Protein AF-A0A7S3U7L5-F1 (afdb_monomer_lite)

Organism: NCBI:txid141414

Radius of gyration: 17.37 Å; chains: 1; bounding box: 39×38×43 Å

InterPro domains:
  IPR023393 START-like domain superfamily [G3DSA:3.30.530.20] (20-126)

Secondary structure (DSSP, 8-state):
-------EEEETTEEEEEEEEETTEEEEEEEETT-S-EEEEEEE----SS-HHHHHHHHH-HHHHHHH-TTT-SEEEEEEEEEE-TTT--EEEEEEEEE---TTS--EEEEEEEEEEEPTTS-EE-

Structure (mmCIF, N/CA/C/O backbone):
data_AF-A0A7S3U7L5-F1
#
_entry.id   AF-A0A7S3U7L5-F1
#
loop_
_atom_site.group_PDB
_atom_site.id
_atom_site.type_symbol
_atom_site.label_atom_id
_atom_site.label_alt_id
_atom_site.label_comp_id
_atom_site.label_asym_id
_atom_site.label_entity_id
_atom_site.label_seq_id
_atom_site.pdbx_PDB_ins_code
_atom_site.Cartn_x
_atom_site.Cartn_y
_atom_site.Cartn_z
_atom_site.occupancy
_atom_site.B_iso_or_equiv
_atom_site.auth_seq_id
_atom_site.auth_comp_id
_atom_site.auth_asym_id
_atom_site.auth_atom_id
_atom_site.pdbx_PDB_model_num
ATOM 1 N N . ASP A 1 1 ? 3.220 23.838 -16.074 1.00 45.16 1 ASP A N 1
ATOM 2 C CA . ASP A 1 1 ? 4.015 23.638 -14.846 1.00 45.16 1 ASP A CA 1
ATOM 3 C C . ASP A 1 1 ? 5.040 22.539 -15.055 1.00 45.16 1 ASP A C 1
ATOM 5 O O . ASP A 1 1 ? 4.674 21.422 -15.397 1.00 45.16 1 ASP A O 1
ATOM 9 N N . SER A 1 2 ? 6.329 22.883 -15.007 1.00 41.38 2 SER A N 1
ATOM 10 C CA . SER A 1 2 ? 7.415 21.982 -15.405 1.00 41.38 2 SER A CA 1
ATOM 11 C C . SER A 1 2 ? 7.734 20.966 -14.308 1.00 41.38 2 SER A C 1
ATOM 13 O O . SER A 1 2 ? 8.201 21.338 -13.231 1.00 41.38 2 SER A O 1
ATOM 15 N N . VAL A 1 3 ? 7.542 19.683 -14.606 1.00 50.78 3 VAL A N 1
ATOM 16 C CA . VAL A 1 3 ? 8.045 18.562 -13.805 1.00 50.78 3 VAL A CA 1
ATOM 17 C C . VAL A 1 3 ? 9.554 18.457 -14.054 1.00 50.78 3 VAL A C 1
ATOM 19 O O . VAL A 1 3 ? 9.968 17.950 -15.090 1.00 50.78 3 VAL A O 1
ATOM 22 N N . ARG A 1 4 ? 10.388 18.992 -13.154 1.00 49.53 4 ARG A N 1
ATOM 23 C CA . ARG A 1 4 ? 11.841 18.733 -13.150 1.00 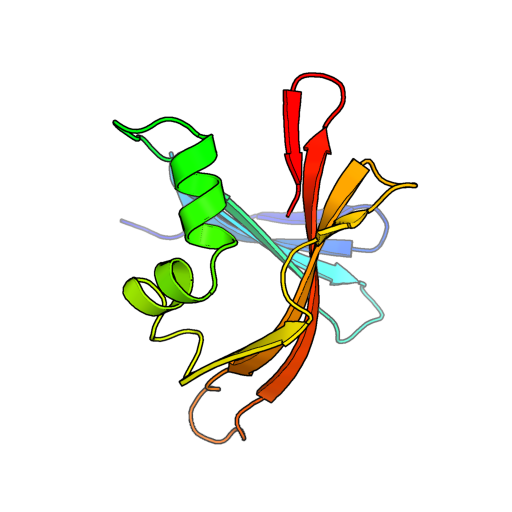49.53 4 ARG A CA 1
ATOM 24 C C . ARG A 1 4 ? 12.185 17.802 -11.993 1.00 49.53 4 ARG A C 1
ATOM 26 O O . ARG A 1 4 ? 12.257 18.236 -10.845 1.00 49.53 4 ARG A O 1
ATOM 33 N N . GLY A 1 5 ? 12.379 16.527 -12.312 1.00 55.28 5 GLY A N 1
ATOM 34 C CA . GLY A 1 5 ? 12.956 15.518 -11.429 1.00 55.28 5 GLY A CA 1
ATOM 35 C C . GLY A 1 5 ? 14.426 15.298 -11.782 1.00 55.28 5 GLY A C 1
ATOM 36 O O . GLY A 1 5 ? 14.754 14.307 -12.419 1.00 55.28 5 GLY A O 1
ATOM 37 N N . ASP A 1 6 ? 15.300 16.243 -11.418 1.00 59.50 6 ASP A N 1
ATOM 38 C CA . ASP A 1 6 ? 16.709 16.235 -11.870 1.00 59.50 6 ASP A CA 1
ATOM 39 C C . ASP A 1 6 ? 17.723 15.950 -10.744 1.00 59.50 6 ASP A C 1
ATOM 41 O O . ASP A 1 6 ? 18.932 16.014 -10.960 1.00 59.50 6 ASP A O 1
ATOM 45 N N . ALA A 1 7 ? 17.267 15.646 -9.525 1.00 77.06 7 ALA A N 1
ATOM 46 C CA . ALA A 1 7 ? 18.163 15.324 -8.415 1.00 77.06 7 ALA A CA 1
ATOM 47 C C . ALA A 1 7 ? 18.321 13.804 -8.277 1.00 77.06 7 ALA A C 1
ATOM 49 O O . ALA A 1 7 ? 17.420 13.117 -7.788 1.00 77.06 7 ALA A O 1
ATOM 50 N N . GLU A 1 8 ? 19.477 13.303 -8.708 1.00 85.38 8 GLU A N 1
ATOM 51 C CA . GLU A 1 8 ? 19.957 11.949 -8.436 1.00 85.38 8 GLU A CA 1
ATOM 52 C C . GLU A 1 8 ? 20.925 11.979 -7.247 1.00 85.38 8 GLU A C 1
ATOM 54 O O . GLU A 1 8 ? 21.776 12.865 -7.142 1.00 85.38 8 GLU A O 1
ATOM 59 N N . SER A 1 9 ? 20.800 11.016 -6.339 1.00 90.44 9 SER A N 1
ATOM 60 C CA . SER A 1 9 ? 21.728 10.842 -5.224 1.00 90.44 9 SER A CA 1
ATOM 61 C C . SER A 1 9 ? 21.960 9.363 -4.928 1.00 90.44 9 SER A C 1
ATOM 63 O O . SER A 1 9 ? 21.229 8.491 -5.392 1.00 90.44 9 SER A O 1
ATOM 65 N N . THR A 1 10 ? 23.017 9.058 -4.177 1.00 90.50 10 THR A N 1
ATOM 66 C CA . THR A 1 10 ? 23.304 7.696 -3.712 1.00 90.50 10 THR A CA 1
ATOM 67 C C . THR A 1 10 ? 23.358 7.682 -2.192 1.00 90.50 10 THR A C 1
ATOM 69 O O . THR A 1 10 ? 24.093 8.469 -1.596 1.00 90.50 10 THR A O 1
ATOM 72 N N . VAL A 1 11 ? 22.592 6.790 -1.561 1.00 89.81 11 VAL A N 1
ATOM 73 C CA . VAL A 1 11 ? 22.540 6.626 -0.100 1.00 89.81 11 VAL A CA 1
ATOM 74 C C . VAL A 1 11 ? 22.516 5.137 0.226 1.00 89.81 11 VAL A C 1
ATOM 76 O O . VAL A 1 11 ? 21.647 4.417 -0.249 1.00 89.81 11 VAL A O 1
ATOM 79 N N . GLY A 1 12 ? 23.474 4.655 1.023 1.00 88.88 12 GLY A N 1
ATOM 80 C CA . GLY A 1 12 ? 23.472 3.268 1.512 1.00 88.88 12 GLY A CA 1
ATOM 81 C C . GLY A 1 12 ? 23.454 2.190 0.416 1.00 88.88 12 GLY A C 1
ATOM 82 O O . GLY A 1 12 ? 22.827 1.156 0.602 1.00 88.88 12 GLY A O 1
ATOM 83 N N . GLY A 1 13 ? 24.088 2.437 -0.738 1.00 91.56 13 GLY A N 1
ATOM 84 C CA . GLY A 1 13 ? 24.072 1.510 -1.883 1.00 91.56 13 GLY A CA 1
ATOM 85 C C . GLY A 1 13 ? 22.800 1.569 -2.743 1.00 91.56 13 GLY A C 1
ATOM 86 O O . GLY A 1 13 ? 22.661 0.792 -3.688 1.00 91.56 13 GLY A O 1
ATOM 87 N N . LEU A 1 14 ? 21.887 2.498 -2.446 1.00 92.81 14 LEU A N 1
ATOM 88 C CA . LEU A 1 14 ? 20.707 2.787 -3.252 1.00 92.81 14 LEU A CA 1
ATOM 89 C C . LEU A 1 14 ? 20.952 4.029 -4.108 1.00 92.81 14 LEU A C 1
ATOM 91 O O . LEU A 1 14 ? 21.315 5.086 -3.588 1.00 92.81 14 LEU A O 1
ATOM 95 N N . LYS A 1 15 ? 20.693 3.914 -5.407 1.00 94.56 15 LYS A N 1
ATOM 96 C CA . LYS A 1 15 ? 20.516 5.045 -6.312 1.00 94.56 15 LYS A CA 1
ATOM 97 C C . LYS A 1 15 ? 19.097 5.580 -6.136 1.00 94.56 15 LYS A C 1
ATOM 99 O O . LYS A 1 15 ? 18.130 4.854 -6.365 1.00 94.56 15 LYS A O 1
ATOM 104 N N . ILE A 1 16 ? 18.979 6.833 -5.713 1.00 94.69 16 ILE A N 1
ATOM 105 C CA . ILE A 1 16 ? 17.710 7.515 -5.459 1.00 94.69 16 ILE A CA 1
ATOM 106 C C . ILE A 1 16 ? 17.506 8.582 -6.531 1.00 94.69 16 ILE A C 1
ATOM 108 O O . ILE A 1 16 ? 18.387 9.404 -6.777 1.00 94.69 16 ILE A O 1
ATOM 112 N N . GLN A 1 17 ? 16.328 8.589 -7.146 1.00 94.31 17 GLN A N 1
ATOM 113 C CA . GLN A 1 17 ? 15.937 9.562 -8.159 1.00 94.31 17 GLN A CA 1
ATOM 114 C C . GLN A 1 17 ? 14.605 10.200 -7.770 1.00 94.31 17 GLN A C 1
ATOM 116 O O . GLN A 1 17 ? 13.632 9.501 -7.489 1.00 94.31 17 GLN A O 1
ATOM 121 N N . SER A 1 18 ? 14.543 11.533 -7.762 1.00 93.38 18 SER A N 1
ATOM 122 C CA . SER A 1 18 ? 13.265 12.244 -7.650 1.00 93.38 18 SER A CA 1
ATOM 123 C C . SER A 1 18 ? 12.543 12.203 -8.996 1.00 93.38 18 SER A C 1
ATOM 125 O O . SER A 1 18 ? 13.059 12.709 -9.987 1.00 93.38 18 SER A O 1
ATOM 127 N N . LEU A 1 19 ? 11.357 11.598 -9.027 1.00 93.56 19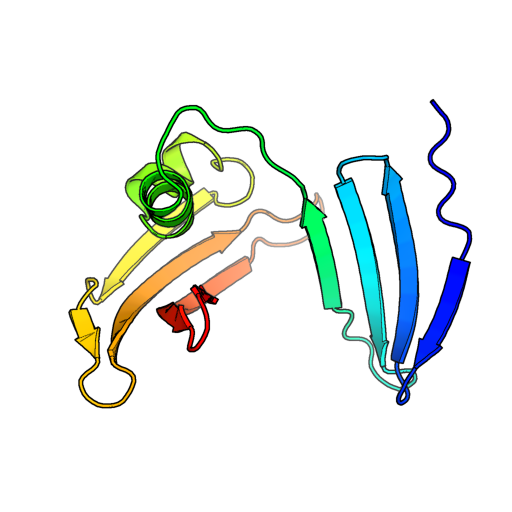 LEU A N 1
ATOM 128 C CA . LEU A 1 19 ? 10.524 11.477 -10.227 1.00 93.56 19 LEU A CA 1
ATOM 129 C C . LEU A 1 19 ? 9.552 12.654 -10.349 1.00 93.56 19 LEU A C 1
ATOM 131 O O . LEU A 1 19 ? 9.341 13.194 -11.432 1.00 93.56 19 LEU A O 1
ATOM 135 N N . VAL A 1 20 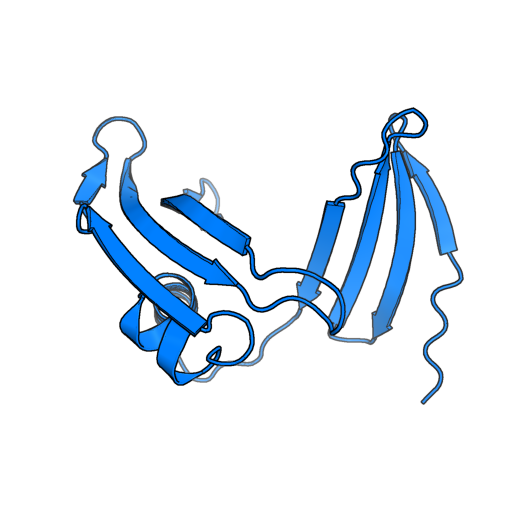? 8.971 13.062 -9.219 1.00 93.50 20 VAL A N 1
ATOM 136 C CA . VAL A 1 20 ? 8.028 14.180 -9.125 1.00 93.50 20 VAL A CA 1
ATOM 137 C C . VAL A 1 20 ? 8.382 15.008 -7.901 1.00 93.50 20 VAL A C 1
ATOM 139 O O . VAL A 1 20 ? 8.630 14.458 -6.829 1.00 93.50 20 VAL A O 1
ATOM 142 N N . ARG A 1 21 ? 8.375 16.335 -8.051 1.00 91.50 21 ARG A N 1
ATOM 143 C CA . ARG A 1 21 ? 8.534 17.264 -6.934 1.00 91.50 21 ARG A CA 1
ATOM 144 C C . ARG A 1 21 ? 7.604 18.457 -7.093 1.00 91.50 21 ARG A C 1
ATOM 146 O O . ARG A 1 21 ? 7.787 19.288 -7.979 1.00 91.50 21 ARG A O 1
ATOM 153 N N . GLN A 1 22 ? 6.596 18.516 -6.238 1.00 90.38 22 GLN A N 1
ATOM 154 C CA . GLN A 1 22 ? 5.599 19.577 -6.154 1.00 90.38 22 GLN A CA 1
ATOM 155 C C . GLN A 1 22 ? 5.395 19.956 -4.680 1.00 90.38 22 GLN A C 1
ATOM 157 O O . GLN A 1 22 ? 5.784 19.213 -3.783 1.00 90.38 22 GLN A O 1
ATOM 162 N N . ALA A 1 23 ? 4.791 21.118 -4.413 1.00 87.69 23 ALA A N 1
ATOM 163 C CA . ALA A 1 23 ? 4.703 21.673 -3.057 1.00 87.69 23 ALA A CA 1
ATOM 164 C C . ALA A 1 23 ? 4.022 20.741 -2.031 1.00 87.69 23 ALA A C 1
ATOM 166 O O . ALA A 1 23 ? 4.423 20.730 -0.874 1.00 87.69 23 ALA A O 1
ATOM 167 N N . ALA A 1 24 ? 3.025 19.957 -2.451 1.00 92.56 24 ALA A N 1
ATOM 168 C CA . ALA A 1 24 ? 2.271 19.047 -1.582 1.00 92.56 24 ALA A CA 1
ATOM 169 C C . ALA A 1 24 ? 2.450 17.561 -1.939 1.00 92.56 24 ALA A C 1
ATOM 171 O O . ALA A 1 24 ? 1.805 16.710 -1.331 1.00 92.56 24 ALA A O 1
ATOM 172 N N . HIS A 1 25 ? 3.276 17.244 -2.939 1.00 94.31 25 HIS A N 1
ATOM 173 C CA . HIS A 1 25 ? 3.424 15.889 -3.455 1.00 94.31 25 HIS A CA 1
ATOM 174 C C . HIS A 1 25 ? 4.829 15.665 -4.001 1.00 94.31 25 HIS A C 1
ATOM 176 O O . HIS A 1 25 ? 5.330 16.452 -4.806 1.00 94.31 25 HIS A O 1
ATOM 182 N N . SER A 1 26 ? 5.463 14.578 -3.586 1.00 95.38 26 SER A N 1
ATOM 183 C CA . SER A 1 26 ? 6.766 14.170 -4.094 1.00 95.38 26 SER A CA 1
ATOM 184 C C . SER A 1 26 ? 6.813 12.661 -4.285 1.00 95.38 26 SER A C 1
ATOM 186 O O . SER A 1 26 ? 6.220 11.908 -3.515 1.00 95.38 26 SER A O 1
ATOM 188 N N . VAL A 1 27 ? 7.519 12.225 -5.327 1.00 96.19 27 VAL A N 1
ATOM 189 C CA . VAL A 1 27 ? 7.724 10.811 -5.650 1.00 96.19 27 VAL A CA 1
ATOM 190 C C . VAL A 1 27 ? 9.199 10.581 -5.915 1.00 96.19 27 VAL A C 1
ATOM 192 O O . VAL A 1 27 ? 9.832 11.328 -6.668 1.00 96.19 27 VAL A O 1
ATOM 195 N N . TRP A 1 28 ? 9.728 9.515 -5.331 1.00 95.62 28 TRP A N 1
ATOM 196 C CA . TRP A 1 28 ? 11.095 9.060 -5.520 1.00 95.62 28 TRP A CA 1
ATOM 197 C C . TRP A 1 28 ? 11.108 7.590 -5.900 1.00 95.62 28 TRP A C 1
ATOM 199 O O . TRP A 1 28 ? 10.307 6.806 -5.394 1.00 95.62 28 TRP A O 1
ATOM 209 N N . SER A 1 29 ? 12.058 7.207 -6.742 1.00 95.75 29 SER A N 1
ATOM 210 C CA . SER A 1 29 ? 12.457 5.813 -6.900 1.00 95.75 29 SER A CA 1
ATOM 211 C C . SER A 1 29 ? 13.786 5.570 -6.201 1.00 95.75 29 SER A C 1
ATOM 213 O O . SER A 1 29 ? 14.684 6.408 -6.274 1.00 95.75 29 SER A O 1
ATOM 215 N N . ALA A 1 30 ? 13.927 4.414 -5.565 1.00 95.44 30 ALA A N 1
ATOM 216 C CA . ALA A 1 30 ? 15.182 3.930 -5.010 1.00 95.44 30 ALA A CA 1
ATOM 217 C C . ALA A 1 30 ? 15.494 2.555 -5.603 1.00 95.44 30 ALA A C 1
ATOM 219 O O . ALA A 1 30 ? 14.649 1.666 -5.578 1.00 95.44 30 ALA A O 1
ATOM 220 N N . GLN A 1 31 ? 16.698 2.363 -6.124 1.00 96.44 31 GLN A N 1
ATOM 221 C CA . GLN A 1 31 ? 17.128 1.095 -6.706 1.00 96.44 31 GLN A CA 1
ATOM 222 C C . GLN A 1 31 ? 18.497 0.722 -6.148 1.00 96.44 31 GLN A C 1
ATOM 224 O O . GLN A 1 31 ? 19.411 1.546 -6.148 1.00 96.44 31 GLN A O 1
ATOM 229 N N . ALA A 1 32 ? 18.651 -0.512 -5.670 1.00 93.88 32 ALA A N 1
ATOM 230 C CA . ALA A 1 32 ? 19.974 -1.003 -5.300 1.00 93.88 32 ALA A CA 1
ATOM 231 C C . ALA A 1 32 ? 20.830 -1.163 -6.562 1.00 93.88 32 ALA A C 1
ATOM 233 O O . ALA A 1 32 ? 20.344 -1.682 -7.564 1.00 93.88 32 ALA A O 1
ATOM 234 N N . ILE A 1 33 ? 22.088 -0.719 -6.510 1.00 89.50 33 ILE A N 1
ATOM 235 C CA . ILE A 1 33 ? 22.978 -0.640 -7.687 1.00 89.50 33 ILE A CA 1
ATOM 236 C C . ILE A 1 33 ? 23.096 -1.992 -8.409 1.00 89.50 33 ILE A C 1
ATOM 238 O O . ILE A 1 33 ? 23.087 -2.037 -9.637 1.00 89.50 33 ILE A O 1
ATOM 242 N N . ASP A 1 34 ? 23.103 -3.083 -7.644 1.00 92.62 34 ASP A N 1
ATOM 243 C CA . ASP A 1 34 ? 23.280 -4.444 -8.156 1.00 92.62 34 ASP A CA 1
ATOM 244 C C . ASP A 1 34 ? 21.961 -5.230 -8.269 1.00 92.62 34 ASP A C 1
ATOM 246 O O . ASP A 1 34 ? 21.969 -6.453 -8.410 1.00 92.62 34 ASP A O 1
ATOM 250 N N . SER A 1 35 ? 20.808 -4.554 -8.181 1.00 92.94 35 SER A N 1
ATOM 251 C CA . SER A 1 35 ? 19.490 -5.193 -8.230 1.00 92.94 35 SER A CA 1
ATOM 252 C C . SER A 1 35 ? 18.610 -4.604 -9.329 1.00 92.94 35 SER A C 1
ATOM 254 O O . SER A 1 35 ? 18.487 -3.382 -9.451 1.00 92.94 35 SER A O 1
ATOM 256 N N . PRO A 1 36 ? 17.891 -5.443 -10.094 1.00 90.56 36 PRO A N 1
ATOM 257 C CA . PRO A 1 36 ? 16.871 -4.957 -11.015 1.00 90.56 36 PRO A CA 1
ATOM 258 C C . PRO A 1 36 ? 15.608 -4.463 -10.288 1.00 90.56 36 PRO A C 1
ATOM 260 O O . PRO A 1 36 ? 14.714 -3.915 -10.929 1.00 90.56 36 PRO A O 1
ATOM 263 N N . VAL A 1 37 ? 15.498 -4.673 -8.971 1.00 88.88 37 VAL A N 1
ATOM 264 C CA . VAL A 1 37 ? 14.328 -4.277 -8.182 1.00 88.88 37 VAL A CA 1
ATOM 265 C C . VAL A 1 37 ? 14.445 -2.812 -7.777 1.00 88.88 37 VAL A C 1
ATOM 267 O O . VAL A 1 37 ? 15.370 -2.423 -7.061 1.00 88.88 37 VAL A O 1
ATOM 270 N N . ALA A 1 38 ? 13.467 -2.021 -8.207 1.00 92.25 38 ALA A N 1
ATOM 271 C CA . ALA A 1 38 ? 13.281 -0.647 -7.776 1.00 92.25 38 ALA A CA 1
ATOM 272 C C . ALA A 1 38 ? 12.096 -0.543 -6.809 1.00 92.25 38 ALA A C 1
ATOM 274 O O . ALA A 1 38 ? 11.084 -1.230 -6.948 1.00 92.25 38 ALA A O 1
ATOM 275 N N . PHE A 1 39 ? 12.228 0.362 -5.854 1.00 93.19 39 PHE A N 1
ATOM 276 C CA . PHE A 1 39 ? 11.202 0.761 -4.908 1.00 93.19 39 PHE A CA 1
ATOM 277 C C . PHE A 1 39 ? 10.711 2.151 -5.279 1.00 93.19 39 PHE A C 1
ATOM 279 O O . PHE A 1 39 ? 11.483 2.974 -5.773 1.00 93.19 39 PHE A O 1
ATOM 286 N N . VAL A 1 40 ? 9.442 2.426 -5.005 1.00 94.81 40 VAL A N 1
ATOM 287 C CA . VAL A 1 40 ? 8.862 3.758 -5.160 1.00 94.81 40 VAL A CA 1
ATOM 288 C C . VAL A 1 40 ? 8.366 4.220 -3.801 1.00 94.81 40 VAL A C 1
ATOM 290 O O . VAL A 1 40 ? 7.716 3.469 -3.080 1.00 94.81 40 VAL A O 1
ATOM 293 N N . CYS A 1 41 ? 8.687 5.461 -3.461 1.00 94.69 41 CYS A N 1
ATOM 294 C CA . CYS A 1 41 ? 8.181 6.149 -2.287 1.00 94.69 41 CYS A CA 1
ATOM 295 C C . CYS A 1 41 ? 7.440 7.400 -2.746 1.00 94.69 41 CYS A C 1
ATOM 297 O O . CYS A 1 41 ? 7.916 8.118 -3.629 1.00 94.69 41 CYS A O 1
ATOM 299 N N . SER A 1 42 ? 6.288 7.671 -2.143 1.00 95.56 42 SER A N 1
ATOM 300 C CA . SER A 1 42 ? 5.543 8.904 -2.365 1.00 95.56 42 SER A CA 1
ATOM 301 C C . SER A 1 42 ? 5.199 9.557 -1.040 1.00 95.56 42 SER A C 1
ATOM 303 O O . SER A 1 42 ? 4.704 8.892 -0.133 1.00 95.56 42 SER A O 1
ATOM 305 N N . GLU A 1 43 ? 5.380 10.866 -0.972 1.00 95.56 43 GLU A N 1
ATOM 306 C CA . GLU A 1 43 ? 4.922 11.702 0.129 1.00 95.56 43 GLU A CA 1
ATOM 307 C C . GLU A 1 43 ? 3.849 12.646 -0.403 1.00 95.56 43 GLU A C 1
ATOM 309 O O . GLU A 1 43 ? 4.024 13.269 -1.452 1.00 95.56 43 GLU A O 1
ATOM 314 N N . THR A 1 44 ? 2.717 12.727 0.295 1.00 95.38 44 THR A N 1
ATOM 315 C CA . THR A 1 44 ? 1.613 13.613 -0.080 1.00 95.38 44 THR A CA 1
ATOM 316 C C . THR A 1 44 ? 0.986 14.227 1.159 1.00 95.38 44 THR A C 1
ATOM 318 O O . THR A 1 44 ? 0.632 13.513 2.095 1.00 95.38 44 THR A O 1
ATOM 321 N N . VAL A 1 45 ? 0.798 15.544 1.137 1.00 94.38 45 VAL A N 1
ATOM 322 C CA . VAL A 1 45 ? 0.042 16.263 2.163 1.00 94.38 45 VAL A CA 1
ATOM 323 C C . VAL A 1 45 ? -1.408 16.366 1.712 1.00 94.38 45 VAL A C 1
ATOM 325 O O . VAL A 1 45 ? -1.725 17.060 0.746 1.00 94.38 45 VAL A O 1
ATOM 328 N N . LEU A 1 46 ? -2.295 15.671 2.419 1.00 92.31 46 LEU A N 1
ATOM 329 C CA . LEU A 1 46 ? -3.729 15.690 2.153 1.00 92.31 46 LEU A CA 1
ATOM 330 C C . LEU A 1 46 ? -4.429 16.648 3.116 1.00 92.31 46 LEU A C 1
ATOM 332 O O . LEU A 1 46 ? -4.243 16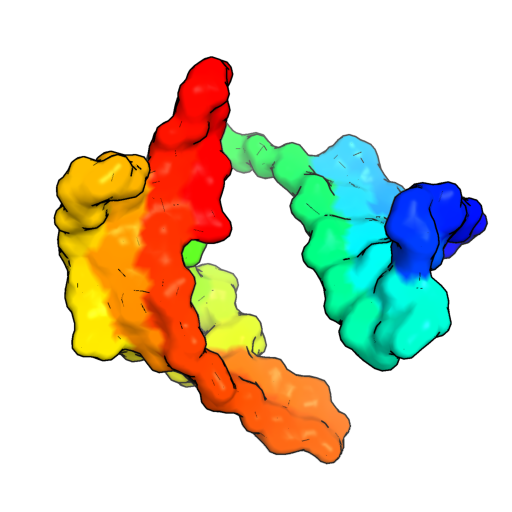.575 4.328 1.00 92.31 46 LEU A O 1
ATOM 336 N N . THR A 1 47 ? -5.269 17.529 2.575 1.00 94.50 47 THR A N 1
ATOM 337 C CA . THR A 1 47 ? -6.230 18.290 3.382 1.00 94.50 47 THR A CA 1
ATOM 338 C C . THR A 1 47 ? -7.525 17.494 3.450 1.00 94.50 47 THR A C 1
ATOM 340 O O . THR A 1 47 ? -8.088 17.148 2.415 1.00 94.50 47 THR A O 1
ATOM 343 N N . THR A 1 48 ? -7.993 17.198 4.659 1.00 94.38 48 THR A N 1
ATOM 344 C CA . THR A 1 48 ? -9.198 16.396 4.895 1.00 94.38 48 THR A CA 1
ATOM 345 C C . THR A 1 48 ? -10.138 17.108 5.862 1.00 94.38 48 THR A C 1
ATOM 347 O O . THR A 1 48 ? -9.690 17.786 6.786 1.00 94.38 48 THR A O 1
ATOM 350 N N . SER A 1 49 ? -11.446 16.955 5.650 1.00 96.94 49 SER A N 1
ATOM 351 C CA . SER A 1 49 ? -12.490 17.383 6.591 1.00 96.94 49 SER A CA 1
ATOM 352 C C . SER A 1 49 ? -12.912 16.275 7.559 1.00 96.94 49 SER A C 1
ATOM 354 O O . SER A 1 49 ? -13.704 16.526 8.464 1.00 96.94 49 SER A O 1
ATOM 356 N N . VAL A 1 50 ? -12.431 15.048 7.346 1.00 96.44 50 VAL A N 1
ATOM 357 C CA . VAL A 1 50 ? -12.702 13.880 8.193 1.00 96.44 50 VAL A CA 1
ATOM 358 C C . VAL A 1 50 ? -11.475 13.525 9.041 1.00 96.44 50 VAL A C 1
ATOM 360 O O . VAL A 1 50 ? -10.356 13.883 8.656 1.00 96.44 50 VAL A O 1
ATOM 363 N N . PRO A 1 51 ? -11.652 12.812 10.170 1.00 95.50 51 PRO A N 1
ATOM 364 C CA . PRO A 1 51 ? -10.537 12.322 10.981 1.00 95.50 51 PRO A CA 1
ATOM 365 C C . PRO A 1 51 ? -9.564 11.439 10.189 1.00 95.50 51 PRO A C 1
ATOM 367 O O . PRO A 1 51 ? -9.942 10.809 9.198 1.00 95.50 51 PRO A O 1
ATOM 370 N N . VAL A 1 52 ? -8.313 11.355 10.651 1.00 93.62 52 VAL A N 1
ATOM 371 C CA . VAL A 1 52 ? -7.263 10.563 9.986 1.00 93.62 52 VAL A CA 1
ATOM 372 C C . VAL A 1 52 ? -7.628 9.079 9.911 1.00 93.62 52 VAL A C 1
ATOM 374 O O . VAL A 1 52 ? -7.344 8.421 8.915 1.00 93.62 52 VAL A O 1
ATOM 377 N N . GLU A 1 53 ? -8.344 8.569 10.909 1.00 94.12 53 GLU A N 1
ATOM 378 C CA . GLU A 1 53 ? -8.826 7.191 10.975 1.00 94.12 53 GLU A CA 1
ATOM 379 C C . GLU A 1 53 ? -9.754 6.853 9.805 1.00 94.12 53 GLU A C 1
ATOM 381 O O . GLU A 1 53 ? -9.688 5.747 9.275 1.00 94.12 53 GLU A O 1
ATOM 386 N N . ALA A 1 54 ? -10.573 7.807 9.350 1.00 95.62 54 ALA A N 1
ATOM 387 C CA . ALA A 1 54 ? -11.441 7.605 8.193 1.00 95.62 54 ALA A CA 1
ATOM 388 C C . ALA A 1 54 ? -10.629 7.501 6.892 1.00 95.62 54 ALA A C 1
ATOM 390 O O . ALA A 1 54 ? -10.935 6.672 6.038 1.00 95.62 54 ALA A O 1
ATOM 391 N N . VAL A 1 55 ? -9.556 8.291 6.760 1.00 95.75 55 VAL A N 1
ATOM 392 C CA . VAL A 1 55 ? -8.634 8.201 5.615 1.00 95.75 55 VAL A CA 1
ATOM 393 C C . VAL A 1 55 ? -7.912 6.853 5.618 1.00 95.75 55 VAL A C 1
ATOM 395 O O . VAL A 1 55 ? -7.835 6.190 4.588 1.00 95.75 55 VAL A O 1
ATOM 398 N N . LEU A 1 56 ? -7.429 6.410 6.779 1.00 95.81 56 LEU A N 1
ATOM 399 C CA . LEU A 1 56 ? -6.773 5.108 6.928 1.00 95.81 56 LEU A CA 1
ATOM 400 C C . LEU A 1 56 ? -7.726 3.958 6.611 1.00 95.81 56 LEU A C 1
ATOM 402 O O . LEU A 1 56 ? -7.351 3.031 5.895 1.00 95.81 56 LEU A O 1
ATOM 406 N N . TRP A 1 57 ? -8.971 4.043 7.083 1.00 95.56 57 TRP A N 1
ATOM 407 C CA . TRP A 1 57 ? -10.000 3.063 6.763 1.00 95.56 57 TRP A CA 1
ATOM 408 C C . TRP A 1 57 ? -10.295 3.016 5.264 1.00 95.56 57 TRP A C 1
ATOM 410 O O . TRP A 1 57 ? -10.402 1.926 4.712 1.00 95.56 57 TRP A O 1
ATOM 420 N N . ALA A 1 58 ? -10.324 4.163 4.580 1.00 95.69 58 ALA A N 1
ATOM 421 C CA . ALA A 1 58 ? -10.520 4.212 3.132 1.00 95.69 58 ALA A CA 1
ATOM 422 C C . ALA A 1 58 ? -9.377 3.555 2.331 1.00 95.69 58 ALA A C 1
ATOM 424 O O . ALA A 1 58 ? -9.582 3.117 1.198 1.00 95.69 58 ALA A O 1
ATOM 425 N N . ILE A 1 59 ? -8.170 3.480 2.904 1.00 94.94 59 ILE A N 1
ATOM 426 C CA . ILE A 1 59 ? -7.011 2.802 2.302 1.00 94.94 59 ILE A CA 1
ATOM 427 C C . ILE A 1 59 ? -7.014 1.303 2.647 1.00 94.94 59 ILE A C 1
ATOM 429 O O . ILE A 1 59 ? -6.686 0.486 1.782 1.00 94.94 59 ILE A O 1
ATOM 433 N N . TYR A 1 60 ? -7.368 0.951 3.889 1.00 95.62 60 TYR A N 1
ATOM 434 C CA . TYR A 1 60 ? -7.335 -0.417 4.417 1.00 95.62 60 TYR A CA 1
ATOM 435 C C . TYR A 1 60 ? -8.553 -1.255 4.011 1.00 95.62 60 TYR A C 1
ATOM 437 O O . TYR A 1 60 ? -8.400 -2.394 3.571 1.00 95.62 60 TYR A O 1
ATOM 445 N N . SER A 1 61 ? -9.769 -0.727 4.141 1.00 94.06 61 SER A N 1
ATOM 446 C CA . SER A 1 61 ? -10.999 -1.458 3.828 1.00 94.06 61 SER A CA 1
ATOM 447 C C . SER A 1 61 ? -11.054 -1.818 2.347 1.00 94.06 61 SER A C 1
ATOM 449 O O . SER A 1 61 ? -10.854 -0.970 1.481 1.00 94.06 61 SER A O 1
ATOM 451 N N . VAL A 1 62 ? -11.346 -3.086 2.052 1.00 92.12 62 VAL A N 1
ATOM 452 C CA . VAL A 1 62 ? -11.458 -3.587 0.674 1.00 92.12 62 VAL A CA 1
ATOM 453 C C . VAL A 1 62 ? -12.563 -2.866 -0.093 1.00 92.12 62 VAL A C 1
ATOM 455 O O . VAL A 1 62 ? -12.359 -2.456 -1.234 1.00 92.12 62 VAL A O 1
ATOM 458 N N . GLU A 1 63 ? -13.722 -2.706 0.543 1.00 92.06 63 GLU A N 1
ATOM 459 C CA . GLU A 1 63 ? -14.890 -2.058 -0.052 1.00 92.06 63 GLU A CA 1
ATOM 460 C C . GLU A 1 63 ? -14.596 -0.592 -0.376 1.00 92.06 63 GLU A C 1
ATOM 462 O O . GLU A 1 63 ? -14.757 -0.159 -1.518 1.00 92.06 63 GLU A O 1
ATOM 467 N N . GLU A 1 64 ? -14.074 0.145 0.606 1.00 94.38 64 GLU A N 1
ATOM 468 C CA . GLU A 1 64 ? -13.730 1.553 0.424 1.00 94.38 64 GLU A CA 1
ATOM 469 C C . GLU A 1 64 ? -12.635 1.713 -0.628 1.00 94.38 64 GLU A C 1
ATOM 471 O O . GLU A 1 64 ? -12.765 2.546 -1.524 1.00 94.38 64 GLU A O 1
ATOM 476 N N . ARG A 1 65 ? -11.586 0.879 -0.592 1.00 93.12 65 ARG A N 1
ATOM 477 C CA . ARG A 1 65 ? -10.480 0.961 -1.548 1.00 93.12 65 ARG A CA 1
ATOM 478 C C . ARG A 1 65 ? -10.952 0.764 -2.984 1.00 93.12 65 ARG A C 1
ATOM 480 O O . ARG A 1 65 ? -10.545 1.520 -3.862 1.00 93.12 65 ARG A O 1
ATOM 487 N N . LEU A 1 66 ? -11.827 -0.210 -3.228 1.00 90.50 66 LEU A N 1
ATOM 488 C CA . LEU A 1 66 ? -12.397 -0.445 -4.557 1.00 90.50 66 LEU A CA 1
ATOM 489 C C . LEU A 1 66 ? -13.293 0.703 -5.033 1.00 90.50 66 LEU A C 1
ATOM 491 O O . LEU A 1 66 ? -13.363 0.949 -6.238 1.00 90.50 66 LEU A O 1
ATOM 495 N N . SER A 1 67 ? -13.956 1.412 -4.115 1.00 92.62 67 SER A N 1
ATOM 496 C CA . SER A 1 67 ? -14.854 2.517 -4.467 1.00 92.62 67 SER A CA 1
ATOM 497 C C . SER A 1 67 ? -14.128 3.689 -5.143 1.00 92.62 67 SER A C 1
ATOM 499 O O . SER A 1 67 ? -14.692 4.317 -6.041 1.00 92.62 67 SER A O 1
ATOM 501 N N . TRP A 1 68 ? -12.868 3.956 -4.768 1.00 92.38 68 TRP A N 1
ATOM 502 C CA . TRP A 1 68 ? -12.088 5.079 -5.303 1.00 92.38 68 TRP A CA 1
ATOM 503 C C . TRP A 1 68 ? -10.859 4.666 -6.131 1.00 92.38 68 TRP A C 1
ATOM 505 O O . TRP A 1 68 ? -10.428 5.440 -6.986 1.00 92.38 68 TRP A O 1
ATOM 515 N N . ASP A 1 69 ? -10.322 3.453 -5.954 1.00 91.81 69 ASP A N 1
ATOM 516 C CA . ASP A 1 69 ? -9.107 2.961 -6.629 1.00 91.81 69 ASP A CA 1
ATOM 517 C C . ASP A 1 69 ? -9.360 1.778 -7.584 1.00 91.81 69 ASP A C 1
ATOM 519 O O . ASP A 1 69 ? -8.570 0.837 -7.697 1.00 91.81 69 ASP A O 1
ATOM 523 N N . GLY A 1 70 ? -10.469 1.821 -8.324 1.00 82.94 70 GLY A N 1
ATOM 524 C CA . GLY A 1 70 ? -10.830 0.763 -9.280 1.00 82.94 70 GLY A CA 1
ATOM 525 C C . GLY A 1 70 ? -9.892 0.628 -10.491 1.00 82.94 70 GLY A C 1
ATOM 526 O O . GLY A 1 70 ? -10.039 -0.298 -11.283 1.00 82.94 70 GLY A O 1
ATOM 527 N N . LYS A 1 71 ? -8.929 1.545 -10.672 1.00 87.62 71 LYS A N 1
ATOM 528 C CA . LYS A 1 71 ? -7.938 1.471 -11.761 1.00 87.62 71 LYS A CA 1
ATOM 529 C C . LYS A 1 71 ? -6.705 0.660 -11.383 1.00 87.62 71 LYS A C 1
ATOM 531 O O . LYS A 1 71 ? -6.120 0.031 -12.260 1.00 87.62 71 LYS A O 1
ATOM 536 N N . SER A 1 72 ? -6.315 0.678 -10.109 1.00 87.19 72 SER A N 1
ATOM 537 C CA . SER A 1 72 ? -5.144 -0.065 -9.632 1.00 87.19 72 SER A CA 1
ATOM 538 C C . SER A 1 72 ? -5.483 -1.521 -9.309 1.00 87.19 72 SER A C 1
ATOM 540 O O . SER A 1 72 ? -4.598 -2.375 -9.308 1.00 87.19 72 SER A O 1
ATOM 542 N N . PHE A 1 73 ? -6.765 -1.821 -9.077 1.00 88.25 73 PHE A N 1
ATOM 543 C CA . PHE A 1 73 ? -7.238 -3.144 -8.684 1.00 88.25 73 PHE A CA 1
ATOM 544 C C . PHE A 1 73 ? -8.474 -3.547 -9.494 1.00 88.25 73 PHE A C 1
ATOM 546 O O . PHE A 1 73 ? -9.547 -2.975 -9.331 1.00 88.25 73 PHE A O 1
ATOM 553 N N . ALA A 1 74 ? -8.338 -4.571 -10.340 1.00 84.81 74 ALA A N 1
ATOM 554 C CA . ALA A 1 74 ? -9.464 -5.174 -11.061 1.00 84.81 74 ALA A CA 1
ATOM 555 C C . ALA A 1 74 ? -10.253 -6.158 -10.187 1.00 84.81 74 ALA A C 1
ATOM 557 O O . ALA A 1 74 ? -11.433 -6.412 -10.415 1.00 84.81 74 ALA A O 1
ATOM 558 N N . THR A 1 75 ? -9.599 -6.756 -9.194 1.00 88.12 75 THR A N 1
ATOM 559 C CA . THR A 1 75 ? -10.234 -7.632 -8.207 1.00 88.12 75 THR A CA 1
A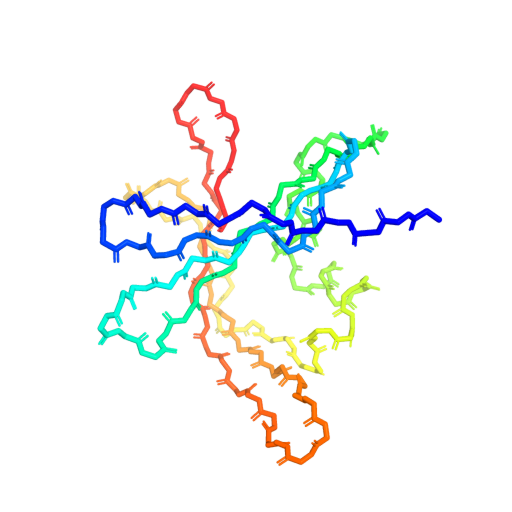TOM 560 C C . THR A 1 75 ? -9.590 -7.386 -6.859 1.00 88.12 75 THR A C 1
ATOM 562 O O . THR A 1 75 ? -8.375 -7.213 -6.779 1.00 88.12 75 THR A O 1
ATOM 565 N N . TYR A 1 76 ? -10.407 -7.383 -5.812 1.00 88.81 76 TYR A N 1
ATOM 566 C CA . TYR A 1 76 ? -9.968 -7.263 -4.430 1.00 88.81 76 TYR A CA 1
ATOM 567 C C . TYR A 1 76 ? -10.918 -8.100 -3.575 1.00 88.81 76 TYR A C 1
ATOM 569 O O . TYR A 1 76 ? -12.123 -7.856 -3.548 1.00 88.81 76 TYR A O 1
ATOM 577 N N . SER A 1 77 ? -10.406 -9.153 -2.949 1.00 93.06 77 SER A N 1
ATOM 578 C CA . SER A 1 77 ? -11.214 -10.143 -2.235 1.00 93.06 77 SER A CA 1
ATOM 579 C C . SER A 1 77 ? -10.567 -10.505 -0.910 1.00 93.06 77 SER A C 1
ATOM 581 O O . SER A 1 77 ? -9.361 -10.726 -0.829 1.00 93.06 77 SER A O 1
ATOM 583 N N . VAL A 1 78 ? -11.385 -10.582 0.134 1.00 96.06 78 VAL A N 1
ATOM 584 C CA . VAL A 1 78 ? -10.939 -10.971 1.473 1.00 96.06 78 VAL A CA 1
ATOM 585 C C . VAL A 1 78 ? -10.787 -12.491 1.521 1.00 96.06 78 VAL A C 1
ATOM 587 O O . VAL A 1 78 ? -11.764 -13.214 1.338 1.00 96.06 78 VAL A O 1
ATOM 590 N N . LEU A 1 79 ? -9.569 -12.973 1.774 1.00 97.44 79 LEU A N 1
ATOM 591 C CA . LEU A 1 79 ? -9.282 -14.391 2.022 1.00 97.44 79 LEU A CA 1
ATOM 592 C C . LEU A 1 79 ? -9.393 -14.732 3.513 1.00 97.44 79 LEU A C 1
ATOM 594 O O . LEU A 1 79 ? -9.864 -15.807 3.876 1.00 97.44 79 LEU A O 1
ATOM 598 N N . ARG A 1 80 ? -8.972 -13.802 4.376 1.00 97.19 80 ARG A N 1
ATOM 599 C CA . ARG A 1 80 ? -9.114 -13.867 5.835 1.00 97.19 80 ARG A CA 1
ATOM 600 C C . ARG A 1 80 ? -9.562 -12.502 6.332 1.00 97.19 80 ARG A C 1
ATOM 602 O O . ARG A 1 80 ? -8.875 -11.519 6.076 1.00 97.19 80 ARG A O 1
ATOM 609 N N . SER A 1 81 ? -10.692 -12.454 7.034 1.00 95.56 81 SER A N 1
ATOM 610 C CA . SER A 1 81 ? -11.233 -11.215 7.598 1.00 95.56 81 SER A CA 1
ATOM 611 C C . SER A 1 81 ? -10.279 -10.568 8.597 1.00 95.56 81 SER A C 1
ATOM 613 O O . SER A 1 81 ? -9.515 -11.256 9.276 1.00 95.56 81 SER A O 1
ATOM 615 N N . ALA A 1 82 ? -10.377 -9.243 8.699 1.00 95.50 82 ALA A N 1
ATOM 616 C CA . ALA A 1 82 ? -9.593 -8.456 9.630 1.00 95.50 82 ALA A CA 1
ATOM 617 C C . ALA A 1 82 ? -9.861 -8.870 11.081 1.00 95.50 82 ALA A C 1
ATOM 619 O O . ALA A 1 82 ? -11.008 -8.897 11.531 1.00 95.50 82 ALA A O 1
ATOM 620 N N . ALA A 1 83 ? -8.791 -9.187 11.806 1.00 95.94 83 ALA A N 1
ATOM 621 C CA . ALA A 1 83 ? -8.839 -9.573 13.208 1.00 95.94 83 ALA A CA 1
ATOM 622 C C . ALA A 1 83 ? -7.661 -8.959 13.984 1.00 95.94 83 ALA A C 1
ATOM 624 O O . ALA A 1 83 ? -6.560 -8.849 13.428 1.00 95.94 83 ALA A O 1
ATOM 625 N N . PRO A 1 84 ? -7.859 -8.576 15.260 1.00 95.56 84 PRO A N 1
ATOM 626 C CA . PRO A 1 84 ? -6.769 -8.126 16.117 1.00 95.56 84 PRO A CA 1
ATOM 627 C C . PRO A 1 84 ? -5.681 -9.196 16.251 1.00 95.56 84 PRO A C 1
ATOM 629 O O . PRO A 1 84 ? -5.968 -10.358 16.538 1.00 95.56 84 PRO A O 1
ATOM 632 N N . GLN A 1 85 ? -4.431 -8.792 16.065 1.00 94.44 85 GLN A N 1
ATOM 633 C CA . GLN A 1 85 ? -3.246 -9.624 16.221 1.00 94.44 85 GLN A CA 1
ATOM 634 C C . GLN A 1 85 ? -2.669 -9.391 17.617 1.00 94.44 85 GLN A C 1
ATOM 636 O O . GLN A 1 85 ? -2.280 -8.275 17.954 1.00 94.44 85 GLN A O 1
ATOM 641 N N . VAL A 1 86 ? -2.642 -10.438 18.447 1.00 88.25 86 VAL A N 1
ATOM 642 C CA . VAL A 1 86 ? -2.316 -10.318 19.880 1.00 88.25 86 VAL A CA 1
ATOM 643 C C . VAL A 1 86 ? -0.894 -9.805 20.109 1.00 88.25 86 VAL A C 1
ATOM 645 O O . VAL A 1 86 ? -0.694 -8.952 20.964 1.00 88.25 86 VAL A O 1
ATOM 648 N N . GLU A 1 87 ? 0.080 -10.299 19.344 1.00 89.19 87 GLU A N 1
ATOM 649 C CA . GLU A 1 87 ? 1.498 -9.979 19.554 1.00 89.19 87 GLU A CA 1
ATOM 650 C C . GLU A 1 87 ? 1.879 -8.582 19.060 1.00 89.19 87 GLU A C 1
ATOM 652 O O . GLU A 1 87 ? 2.670 -7.890 19.695 1.00 89.19 87 GLU A O 1
ATOM 657 N N . SER A 1 88 ? 1.323 -8.159 17.924 1.00 88.56 88 SER A N 1
ATOM 658 C CA . SER A 1 88 ? 1.662 -6.878 17.302 1.00 88.56 88 SER A CA 1
ATOM 659 C C . SER A 1 88 ? 0.702 -5.752 17.666 1.00 88.56 88 SER A C 1
ATOM 661 O O . SER A 1 88 ? 0.975 -4.604 17.332 1.00 88.56 88 SER A O 1
ATOM 663 N N . HIS A 1 89 ? -0.428 -6.063 18.310 1.00 90.12 89 HIS A N 1
ATOM 664 C CA . HIS A 1 89 ? -1.548 -5.141 18.521 1.00 90.12 89 HIS A CA 1
ATOM 665 C C . HIS A 1 89 ? -2.095 -4.512 17.224 1.00 90.12 89 HIS A C 1
ATOM 667 O O . HIS A 1 89 ? -2.787 -3.496 17.267 1.00 90.12 89 HIS A O 1
ATOM 673 N N . ALA A 1 90 ? -1.806 -5.114 16.067 1.00 95.00 90 ALA A N 1
ATOM 674 C CA . ALA A 1 90 ? -2.283 -4.650 14.770 1.00 95.00 90 ALA A CA 1
ATOM 675 C C . ALA A 1 90 ? -3.660 -5.238 14.435 1.00 95.00 90 ALA A C 1
ATOM 677 O O . ALA A 1 90 ? -4.014 -6.329 14.883 1.00 95.00 90 ALA A O 1
ATOM 678 N N . LEU A 1 91 ? -4.416 -4.565 13.572 1.00 96.44 91 LEU A N 1
ATOM 679 C CA . LEU A 1 91 ? -5.520 -5.190 12.847 1.00 96.44 91 LEU A CA 1
ATOM 680 C C . LEU A 1 91 ? -4.948 -5.875 11.599 1.00 96.44 91 LEU A C 1
ATOM 682 O O . LEU A 1 91 ? -4.376 -5.204 10.744 1.00 96.44 91 LEU A O 1
ATOM 686 N N . GLY A 1 92 ? -5.069 -7.199 11.506 1.00 97.06 92 GLY A N 1
ATOM 687 C CA . GLY A 1 92 ? -4.457 -7.992 10.436 1.00 97.06 92 GLY A CA 1
ATOM 688 C C . GLY A 1 92 ? -5.479 -8.714 9.567 1.00 97.06 92 GLY A C 1
ATOM 689 O O . GLY A 1 92 ? -6.414 -9.311 10.102 1.00 97.06 92 GLY A O 1
ATOM 690 N N . ASP A 1 93 ? -5.279 -8.714 8.249 1.00 97.38 93 ASP A N 1
ATOM 691 C CA . ASP A 1 93 ? -6.107 -9.452 7.290 1.00 97.38 93 ASP A CA 1
ATOM 692 C C . ASP A 1 93 ? -5.275 -10.088 6.165 1.00 97.38 93 ASP A C 1
ATOM 694 O O . ASP A 1 93 ? -4.061 -9.891 6.082 1.00 97.38 93 ASP A O 1
ATOM 698 N N . VAL A 1 94 ? -5.912 -10.933 5.348 1.00 97.81 94 VAL A N 1
ATOM 699 C CA . VAL A 1 94 ? -5.291 -11.483 4.132 1.00 97.81 94 VAL A CA 1
ATOM 700 C C . VAL A 1 94 ? -6.237 -11.284 2.974 1.00 97.81 94 VAL A C 1
ATOM 702 O O . VAL A 1 94 ? -7.416 -11.647 3.041 1.00 97.81 94 VAL A O 1
ATOM 705 N N . ILE A 1 95 ? -5.696 -10.753 1.892 1.00 97.00 95 ILE A N 1
ATOM 706 C CA . ILE A 1 95 ? -6.442 -10.429 0.689 1.00 97.00 95 ILE A CA 1
ATOM 707 C C . ILE A 1 95 ? -5.822 -11.106 -0.525 1.00 97.00 95 ILE A C 1
ATOM 709 O O . ILE A 1 95 ? -4.623 -11.385 -0.575 1.00 97.00 95 ILE A O 1
ATOM 713 N N . TYR A 1 96 ? -6.658 -11.318 -1.525 1.00 96.75 96 TYR A N 1
ATOM 714 C CA . TYR A 1 96 ? -6.248 -11.561 -2.894 1.00 96.75 96 TYR A CA 1
ATOM 715 C C . TYR A 1 96 ? -6.631 -10.342 -3.723 1.00 96.75 96 TYR A C 1
ATOM 717 O O . TYR A 1 96 ? -7.756 -9.844 -3.620 1.00 96.75 96 TYR A O 1
ATOM 725 N N . CYS A 1 97 ? -5.717 -9.868 -4.558 1.00 95.00 97 CYS A N 1
ATOM 726 C CA . CYS A 1 97 ? -6.026 -8.831 -5.521 1.00 95.00 97 CYS A CA 1
ATOM 727 C C . CYS A 1 97 ? -5.389 -9.102 -6.880 1.00 95.00 97 CYS A C 1
ATOM 729 O O . CYS A 1 97 ? -4.344 -9.747 -6.995 1.00 95.00 97 CYS A O 1
ATOM 731 N N . ARG A 1 98 ? -6.052 -8.584 -7.913 1.00 94.94 98 ARG A N 1
ATOM 732 C CA . ARG A 1 98 ? -5.573 -8.609 -9.290 1.00 94.94 98 ARG A CA 1
ATOM 733 C C . ARG A 1 98 ? -5.298 -7.186 -9.738 1.0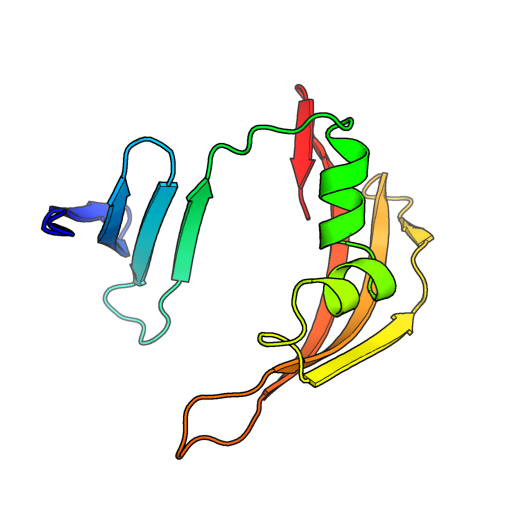0 94.94 98 ARG A C 1
ATOM 735 O O . ARG A 1 98 ? -6.216 -6.366 -9.790 1.00 94.94 98 ARG A O 1
ATOM 742 N N . MET A 1 99 ? -4.043 -6.905 -10.056 1.00 94.50 99 MET A N 1
ATOM 743 C CA . MET A 1 99 ? -3.567 -5.593 -10.481 1.00 94.50 99 MET A CA 1
ATOM 744 C C . MET A 1 99 ? -3.416 -5.575 -12.007 1.00 94.50 99 MET A C 1
ATOM 746 O O . MET A 1 99 ? -2.625 -6.367 -12.541 1.00 94.50 99 MET A O 1
ATOM 750 N N . PRO A 1 100 ? -4.149 -4.698 -12.717 1.00 93.06 100 PRO A N 1
ATOM 751 C CA . PRO A 1 100 ? -3.942 -4.479 -14.140 1.00 93.06 100 PRO A CA 1
ATOM 752 C C . PRO A 1 100 ? -2.513 -4.027 -14.418 1.00 93.06 100 PRO A C 1
ATOM 754 O O . PRO A 1 100 ? -1.947 -3.227 -13.669 1.00 93.06 100 PRO A O 1
ATOM 757 N N . THR A 1 101 ? -1.931 -4.505 -15.510 1.00 92.44 101 THR A N 1
ATOM 758 C CA . THR A 1 101 ? -0.621 -4.031 -15.971 1.00 92.44 101 THR A CA 1
ATOM 759 C C . THR A 1 101 ? -0.739 -3.261 -17.286 1.00 92.44 101 THR A C 1
ATOM 761 O O . THR A 1 101 ? -1.769 -3.324 -17.963 1.00 92.44 101 THR A O 1
ATOM 764 N N . PRO A 1 102 ? 0.289 -2.475 -17.658 1.00 90.62 102 PRO A N 1
ATOM 765 C CA . PRO A 1 102 ? 0.316 -1.810 -18.953 1.00 90.62 102 PRO A CA 1
ATOM 766 C C . PRO A 1 102 ? 0.164 -2.793 -20.122 1.00 90.62 102 PRO A C 1
ATOM 768 O O . PRO A 1 102 ? 0.551 -3.960 -20.037 1.00 90.62 102 PRO A O 1
ATOM 771 N N . THR A 1 103 ? -0.347 -2.295 -21.249 1.00 91.94 103 THR A N 1
ATOM 772 C CA . THR A 1 103 ? -0.532 -3.079 -22.476 1.00 91.94 103 THR A CA 1
ATOM 773 C C . THR A 1 103 ? 0.738 -3.837 -22.864 1.00 91.94 103 THR A C 1
ATOM 775 O O . THR A 1 103 ? 1.819 -3.258 -22.943 1.00 91.94 103 THR A O 1
ATOM 778 N N . GLY A 1 104 ? 0.593 -5.132 -23.153 1.00 93.19 104 GLY A N 1
ATOM 779 C CA . GLY A 1 104 ? 1.711 -6.018 -23.494 1.00 93.19 104 GLY A CA 1
ATOM 780 C C . GLY A 1 104 ? 2.276 -6.795 -22.303 1.00 93.19 104 GLY A C 1
ATOM 781 O O . GLY A 1 104 ? 3.144 -7.645 -22.494 1.00 93.19 104 GLY A O 1
ATOM 782 N N . MET A 1 105 ? 1.763 -6.559 -21.094 1.00 94.06 105 MET A N 1
ATOM 783 C CA . MET A 1 105 ? 2.050 -7.359 -19.908 1.00 94.06 105 MET A CA 1
ATOM 784 C C . MET A 1 105 ? 0.793 -8.108 -19.456 1.00 94.06 105 MET A C 1
ATOM 786 O O . MET A 1 105 ? -0.331 -7.686 -19.714 1.00 94.06 105 MET A O 1
ATOM 790 N N . SER A 1 106 ? 0.981 -9.258 -18.806 1.00 94.19 106 SER A N 1
ATOM 791 C CA . SER A 1 106 ? -0.111 -9.939 -18.111 1.00 94.19 106 SER A CA 1
ATOM 792 C C . SER A 1 106 ? -0.401 -9.236 -16.789 1.00 94.19 106 SER A C 1
ATOM 794 O O . SER A 1 106 ? 0.523 -8.732 -16.140 1.00 94.19 106 SER A O 1
ATOM 796 N N . ASP A 1 107 ? -1.657 -9.245 -16.356 1.00 95.75 107 ASP A N 1
ATOM 797 C CA . ASP A 1 107 ? -2.027 -8.795 -15.013 1.00 95.75 107 ASP A CA 1
ATOM 798 C C . ASP A 1 107 ? -1.212 -9.525 -13.933 1.00 95.75 107 ASP A C 1
ATOM 800 O O . ASP A 1 107 ? -0.592 -10.574 -14.172 1.00 95.75 107 ASP A O 1
ATOM 804 N N . ARG A 1 108 ? -1.186 -8.942 -12.735 1.00 95.50 108 ARG A N 1
ATOM 805 C CA . ARG A 1 108 ? -0.523 -9.529 -11.570 1.00 95.50 108 ARG A CA 1
ATOM 806 C C . ARG A 1 108 ? -1.556 -9.987 -10.562 1.00 95.50 108 ARG A C 1
ATOM 808 O O . ARG A 1 108 ? -2.418 -9.212 -10.163 1.00 95.50 108 ARG A O 1
ATOM 815 N N . ASP A 1 109 ? -1.414 -11.230 -10.134 1.00 96.75 109 ASP A N 1
ATOM 816 C CA . ASP A 1 109 ? -2.141 -11.807 -9.016 1.00 96.75 109 ASP A CA 1
ATOM 817 C C . ASP A 1 109 ? -1.279 -11.687 -7.760 1.00 96.75 109 ASP A C 1
ATOM 819 O O . ASP A 1 109 ? -0.119 -12.106 -7.753 1.00 96.75 109 ASP A O 1
ATOM 823 N N . VAL A 1 110 ? -1.834 -11.094 -6.706 1.00 96.12 110 VAL A N 1
ATOM 824 C CA . VAL A 1 110 ? -1.121 -10.835 -5.454 1.00 96.12 110 VAL A CA 1
ATOM 825 C C . VAL A 1 110 ? -1.958 -11.334 -4.287 1.00 96.12 110 VAL A C 1
ATOM 827 O O . VAL A 1 110 ? -3.121 -10.962 -4.135 1.00 96.12 110 VAL A O 1
ATOM 830 N N . VAL A 1 111 ? -1.345 -12.159 -3.441 1.00 97.38 111 VAL A N 1
ATOM 831 C CA . VAL A 1 111 ? -1.845 -12.446 -2.096 1.00 97.38 111 VAL A CA 1
ATOM 832 C C . VAL A 1 111 ? -1.041 -11.593 -1.131 1.00 97.38 111 VAL A C 1
ATOM 834 O O . VAL A 1 111 ? 0.186 -11.673 -1.118 1.00 97.38 111 VAL A O 1
ATOM 837 N N . GLN A 1 112 ? -1.727 -10.765 -0.352 1.00 95.81 112 GLN A N 1
ATOM 838 C CA . GLN A 1 112 ? -1.088 -9.845 0.579 1.00 95.81 112 GLN A CA 1
ATOM 839 C C . GLN A 1 112 ? -1.641 -10.064 1.982 1.00 95.81 112 GLN A C 1
ATOM 841 O O . GLN A 1 112 ? -2.854 -10.076 2.189 1.00 95.81 112 GLN A O 1
ATOM 846 N N . GLU A 1 113 ? -0.734 -10.208 2.941 1.00 96.69 113 GLU A N 1
ATOM 847 C CA . GLU A 1 113 ? -1.045 -10.034 4.353 1.00 96.69 113 GLU A CA 1
ATOM 848 C C . GLU A 1 113 ? -0.844 -8.558 4.707 1.00 96.69 113 GLU A C 1
ATOM 850 O O . GLU A 1 113 ? 0.189 -7.973 4.367 1.00 96.69 113 GLU A O 1
ATOM 855 N N . ARG A 1 114 ? -1.855 -7.938 5.320 1.00 96.50 114 ARG A N 1
ATOM 856 C CA . ARG A 1 114 ? -1.858 -6.501 5.626 1.00 96.50 114 ARG A CA 1
ATOM 857 C C . ARG A 1 114 ? -2.055 -6.279 7.109 1.00 96.50 114 ARG A C 1
ATOM 859 O O . ARG A 1 114 ? -2.789 -7.028 7.757 1.00 96.50 114 ARG A O 1
ATOM 866 N N . PHE A 1 115 ? -1.466 -5.204 7.619 1.00 96.31 115 PHE A N 1
ATOM 867 C CA . PHE A 1 115 ? -1.520 -4.856 9.032 1.00 96.31 115 PHE A CA 1
ATOM 868 C C . PHE A 1 115 ? -1.772 -3.366 9.186 1.00 96.31 115 PHE A C 1
ATOM 870 O O . PHE A 1 115 ? -0.967 -2.576 8.727 1.00 96.31 115 PHE A O 1
ATOM 877 N N . LEU A 1 116 ? -2.834 -2.978 9.885 1.00 96.62 116 LEU A N 1
ATOM 878 C CA . LEU A 1 116 ? -3.026 -1.601 10.331 1.00 96.62 116 LEU A CA 1
ATOM 879 C C . LEU A 1 116 ? -2.577 -1.488 11.790 1.00 96.62 116 LEU A C 1
ATOM 881 O O . LEU A 1 116 ? -3.148 -2.134 12.672 1.00 96.62 116 LEU A O 1
ATOM 885 N N . LEU A 1 117 ? -1.553 -0.674 12.038 1.00 95.81 117 LEU A N 1
ATOM 886 C CA . LEU A 1 117 ? -0.914 -0.527 13.344 1.00 95.81 117 LEU A CA 1
ATOM 887 C C . LEU A 1 117 ? -0.788 0.947 13.729 1.00 95.81 117 LEU A C 1
ATOM 889 O O . LEU A 1 117 ? -0.323 1.762 12.938 1.00 95.81 117 LEU A O 1
ATOM 893 N N . GLN A 1 118 ? -1.142 1.285 14.967 1.00 94.25 118 GLN A N 1
ATOM 894 C CA . GLN A 1 118 ? -0.825 2.589 15.545 1.00 94.25 118 GLN A CA 1
ATOM 895 C C . GLN A 1 118 ? 0.624 2.602 16.045 1.00 94.25 118 GLN A C 1
ATOM 897 O O . GLN A 1 118 ? 1.046 1.695 16.762 1.00 94.25 118 GLN A O 1
ATOM 902 N N . LEU A 1 119 ? 1.392 3.627 15.674 1.00 94.12 119 LEU A N 1
ATOM 903 C CA . LEU A 1 119 ? 2.817 3.698 15.996 1.00 94.12 119 LEU A CA 1
ATOM 904 C C . LEU A 1 119 ? 3.084 4.388 17.346 1.00 94.12 119 LEU A C 1
ATOM 906 O O . LEU A 1 119 ? 2.365 5.322 17.727 1.00 94.12 119 LEU A O 1
ATOM 910 N N . PRO A 1 120 ? 4.155 3.992 18.064 1.00 93.06 120 PRO A N 1
ATOM 911 C CA . PRO A 1 120 ? 4.626 4.732 19.228 1.00 93.06 120 PRO A CA 1
ATOM 912 C C . PRO A 1 120 ? 5.002 6.167 18.843 1.00 93.06 120 PRO A C 1
ATOM 914 O O . PRO A 1 120 ? 5.773 6.384 17.913 1.00 93.06 120 PRO A O 1
ATOM 917 N N . GLY A 1 121 ? 4.477 7.152 19.572 1.00 91.88 121 GLY A N 1
ATOM 918 C CA . GLY A 1 121 ? 4.696 8.572 19.264 1.00 91.88 121 GLY A CA 1
ATOM 919 C C . GLY A 1 121 ? 3.671 9.183 18.302 1.00 91.88 121 GLY A C 1
ATOM 920 O O . GLY A 1 121 ? 3.752 10.376 18.021 1.00 91.88 121 GLY A O 1
ATOM 921 N N . GLY A 1 122 ? 2.677 8.403 17.869 1.00 91.31 122 GLY A N 1
ATOM 922 C CA . GLY A 1 122 ? 1.592 8.853 17.002 1.00 91.31 122 GLY A CA 1
ATOM 923 C C . GLY A 1 122 ? 1.765 8.409 15.551 1.00 91.31 122 GLY A C 1
ATOM 924 O O . GLY A 1 122 ? 2.819 7.931 15.139 1.00 91.31 122 GLY A O 1
ATOM 925 N N . GLY A 1 123 ? 0.698 8.566 14.768 1.00 93.44 123 GLY A N 1
ATOM 926 C CA . GLY A 1 123 ? 0.641 8.074 13.393 1.00 93.44 123 GLY A CA 1
ATOM 927 C C . GLY A 1 123 ? 0.315 6.583 13.296 1.00 93.44 123 GLY A C 1
ATOM 928 O O . GLY A 1 123 ? 0.061 5.905 14.294 1.00 93.44 123 GLY A O 1
ATOM 929 N N . TYR A 1 124 ? 0.288 6.094 12.058 1.00 95.44 124 TYR A N 1
ATOM 930 C CA . TYR A 1 124 ? -0.171 4.753 11.718 1.00 95.44 124 TYR A CA 1
ATOM 931 C C . TYR A 1 124 ? 0.686 4.153 10.596 1.00 95.44 124 TYR A C 1
ATOM 933 O O . TYR A 1 124 ? 1.186 4.884 9.741 1.00 95.44 124 TYR A O 1
ATOM 941 N N . ALA A 1 125 ? 0.829 2.830 10.601 1.00 93.81 125 ALA A N 1
ATOM 942 C CA . ALA A 1 125 ? 1.423 2.032 9.534 1.00 93.81 125 ALA A CA 1
ATOM 943 C C . ALA A 1 125 ? 0.367 1.096 8.934 1.00 93.81 125 ALA A C 1
ATOM 945 O O . ALA A 1 125 ? -0.512 0.619 9.659 1.00 93.81 125 ALA A O 1
ATOM 946 N N . ILE A 1 126 ? 0.462 0.863 7.623 1.00 91.94 126 ILE A N 1
ATOM 947 C CA . ILE A 1 126 ? -0.418 -0.005 6.833 1.00 91.94 126 ILE A CA 1
ATOM 948 C C . ILE A 1 126 ? 0.387 -0.912 5.902 1.00 91.94 126 ILE A C 1
ATOM 950 O O . ILE A 1 126 ? 1.437 -0.433 5.414 1.00 91.94 126 ILE A O 1
#

Foldseek 3Di:
DDFDFPDWDDDPQWIKTWRGDDPFKTKIWIDRPPDPDIDIDMGGDDDDPDDPVVVVCLCPPQVSVCVPPVQQWVDKAWPFDFDQDPPQRWGKGWIWTWGDDPPPDDIDIDIDIDTWHADVVGDIDD

pLDDT: mean 91.28, std 9.8, range [41.38, 97.81]

Sequence (126 aa):
DSVRGDAESTVGGLKIQSLVRQAAHSVWSAQAIDSPVAFVCSETVLTTSVPVEAVLWAIYSVEERLSWDGKSFATYSVLRSAAPQVESHALGDVIYCRMPTPTGMSDRDVVQERFLLQLPGGGYAI